Protein AF-A0A3R7EUL0-F1 (afdb_monomer_lite)

Radius of gyration: 12.98 Å; chains: 1; bounding box: 32×20×42 Å

Structure (mmCIF, N/CA/C/O backbone):
data_AF-A0A3R7EUL0-F1
#
_entry.id   AF-A0A3R7EUL0-F1
#
loop_
_atom_site.group_PDB
_atom_site.id
_atom_site.type_symbol
_atom_site.label_atom_id
_atom_site.label_alt_id
_atom_site.label_comp_id
_atom_site.label_asym_id
_atom_site.label_entity_id
_atom_site.label_seq_id
_atom_site.pdbx_PDB_ins_code
_atom_site.Cartn_x
_atom_site.Cartn_y
_atom_site.Cartn_z
_atom_site.occupancy
_atom_site.B_iso_or_equiv
_atom_site.auth_seq_id
_atom_site.auth_comp_id
_atom_site.auth_asym_id
_atom_site.auth_atom_id
_atom_site.pdbx_PDB_model_num
ATOM 1 N N . MET A 1 1 ? 23.056 -0.787 -17.580 1.00 40.66 1 MET A N 1
ATOM 2 C CA . MET A 1 1 ? 21.741 -1.463 -17.631 1.00 40.66 1 MET A CA 1
ATOM 3 C C . MET A 1 1 ? 20.846 -0.915 -16.531 1.00 40.66 1 MET A C 1
ATOM 5 O O . MET A 1 1 ? 20.871 -1.378 -15.390 1.00 40.66 1 MET A O 1
ATOM 9 N N . GLY A 1 2 ? 20.139 0.168 -16.840 1.00 44.97 2 GLY A N 1
ATOM 10 C CA . GLY A 1 2 ? 19.231 0.809 -15.901 1.00 44.97 2 GLY A CA 1
ATOM 11 C C . GLY A 1 2 ? 17.861 0.149 -15.981 1.00 44.97 2 GLY A C 1
ATOM 12 O O . GLY A 1 2 ? 17.076 0.558 -16.810 1.00 44.97 2 GLY A O 1
ATOM 13 N N . LYS A 1 3 ? 17.569 -0.858 -15.146 1.00 48.88 3 LYS A N 1
ATOM 14 C CA . LYS A 1 3 ? 16.183 -1.343 -14.994 1.00 48.88 3 LYS A CA 1
ATOM 15 C C . LYS A 1 3 ? 15.275 -0.169 -14.588 1.00 48.88 3 LYS A C 1
ATOM 17 O O . LYS A 1 3 ? 15.728 0.740 -13.890 1.00 48.88 3 LYS A O 1
ATOM 22 N N . MET A 1 4 ? 14.037 -0.170 -15.041 1.00 55.59 4 MET A N 1
ATOM 23 C CA . MET A 1 4 ? 13.094 0.931 -14.867 1.00 55.59 4 MET A CA 1
ATOM 24 C C . MET A 1 4 ? 12.073 0.645 -13.745 1.00 55.59 4 MET A C 1
ATOM 26 O O . MET A 1 4 ? 12.164 -0.410 -13.111 1.00 55.59 4 MET A O 1
ATOM 30 N N . PRO A 1 5 ? 11.248 1.633 -13.350 1.00 56.06 5 PRO A N 1
ATOM 31 C CA . PRO A 1 5 ? 10.489 1.588 -12.102 1.00 56.06 5 PRO A CA 1
ATOM 32 C C . PRO A 1 5 ? 9.262 0.669 -12.106 1.00 56.06 5 PRO A C 1
ATOM 34 O O . PRO A 1 5 ? 8.651 0.426 -13.139 1.00 56.06 5 PRO A O 1
ATOM 37 N N . TYR A 1 6 ? 8.850 0.239 -10.911 1.00 66.88 6 TYR A N 1
ATOM 38 C CA . TYR A 1 6 ? 7.579 -0.454 -10.700 1.00 66.88 6 TYR A CA 1
ATOM 39 C C . TYR A 1 6 ? 6.401 0.520 -10.854 1.00 66.88 6 TYR A C 1
ATOM 41 O O . TYR A 1 6 ? 6.435 1.632 -10.320 1.00 66.88 6 TYR A O 1
ATOM 49 N N . MET A 1 7 ? 5.330 0.109 -11.529 1.00 72.38 7 MET A N 1
ATOM 50 C CA . MET A 1 7 ? 4.078 0.867 -11.593 1.00 72.38 7 MET A CA 1
ATOM 51 C C . MET A 1 7 ? 3.014 0.230 -10.708 1.00 72.38 7 MET A C 1
ATOM 53 O O . MET A 1 7 ? 2.833 -0.983 -10.735 1.00 72.38 7 MET A O 1
ATOM 57 N N . VAL A 1 8 ? 2.285 1.053 -9.953 1.00 73.75 8 VAL A N 1
ATOM 58 C CA . VAL A 1 8 ? 1.154 0.604 -9.133 1.00 73.75 8 VAL A CA 1
ATOM 59 C C . VAL A 1 8 ? -0.146 1.056 -9.773 1.00 73.75 8 VAL A C 1
ATOM 61 O O . VAL A 1 8 ? -0.364 2.251 -9.991 1.00 73.75 8 VAL A O 1
ATOM 64 N N . TYR A 1 9 ? -1.032 0.104 -10.027 1.00 70.38 9 TYR A N 1
ATOM 65 C CA . TYR A 1 9 ? -2.374 0.333 -10.548 1.00 70.38 9 TYR A CA 1
ATOM 66 C C . TYR A 1 9 ? -3.405 -0.076 -9.506 1.00 70.38 9 TYR A C 1
ATOM 68 O O . TYR A 1 9 ? -3.237 -1.094 -8.850 1.00 70.38 9 TYR A O 1
ATOM 76 N N . ALA A 1 10 ? -4.499 0.667 -9.371 1.00 72.75 10 ALA A N 1
ATOM 77 C CA . ALA A 1 10 ? -5.695 0.133 -8.723 1.00 72.75 10 ALA A CA 1
ATOM 78 C C . ALA A 1 10 ? -6.417 -0.763 -9.740 1.00 72.75 10 ALA A C 1
ATOM 80 O O . ALA A 1 10 ? -6.441 -0.409 -10.919 1.00 72.75 10 ALA A O 1
ATOM 81 N N . VAL A 1 11 ? -7.065 -1.860 -9.325 1.00 63.03 11 VAL A N 1
ATOM 82 C CA . VAL A 1 11 ? -7.764 -2.827 -10.219 1.00 63.03 11 VAL A CA 1
ATOM 83 C C . VAL A 1 11 ? -8.873 -2.207 -11.102 1.00 63.03 11 VAL A C 1
ATOM 85 O O . VAL A 1 11 ? -9.397 -2.833 -12.015 1.00 63.03 11 VAL A O 1
ATOM 88 N N . LYS A 1 12 ? -9.152 -0.907 -10.946 1.00 59.84 12 LYS A N 1
ATOM 89 C CA . LYS A 1 12 ? -9.909 -0.075 -11.900 1.00 59.84 12 LYS A CA 1
ATOM 90 C C . LYS A 1 12 ? -9.061 0.516 -13.050 1.00 59.84 12 LYS A C 1
ATOM 92 O O . LYS A 1 12 ? -9.516 1.448 -13.706 1.00 59.84 12 LYS A O 1
ATOM 97 N N . TYR A 1 13 ? -7.843 0.016 -13.276 1.00 60.16 13 TYR A N 1
ATOM 98 C CA . TYR A 1 13 ? -6.862 0.461 -14.286 1.00 60.16 13 TYR A CA 1
ATOM 99 C C . TYR A 1 13 ? -6.397 1.922 -14.165 1.00 60.16 13 TYR A C 1
ATOM 101 O O . TYR A 1 13 ? -5.863 2.498 -15.113 1.00 60.16 13 TYR A O 1
ATOM 109 N N . LEU A 1 14 ? -6.554 2.536 -12.990 1.00 69.81 14 LEU A N 1
ATOM 110 C CA . LEU A 1 14 ? -6.032 3.875 -12.735 1.00 69.81 14 LEU A CA 1
ATOM 111 C C . LEU A 1 14 ? -4.581 3.768 -12.265 1.00 69.81 14 LEU A C 1
ATOM 113 O O . LEU A 1 14 ? -4.317 3.144 -11.235 1.00 69.81 14 LEU A O 1
ATOM 117 N N . LEU A 1 15 ? -3.654 4.385 -13.006 1.00 72.38 15 LEU A N 1
ATOM 118 C CA . LEU A 1 15 ? -2.264 4.519 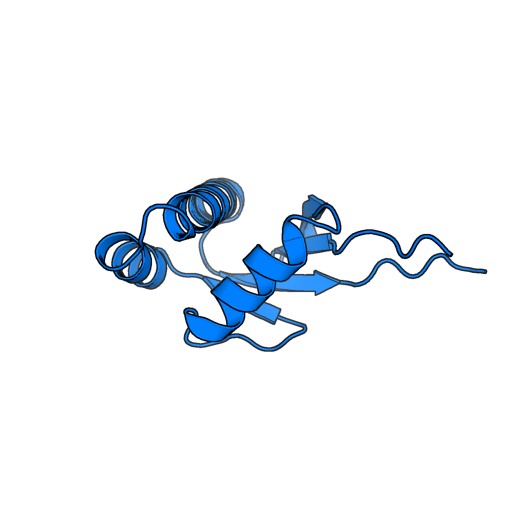-12.571 1.00 72.38 15 LEU A CA 1
ATOM 119 C C . LEU A 1 15 ? -2.231 5.320 -11.264 1.00 72.38 15 LEU A C 1
ATOM 121 O O . LEU A 1 15 ? -2.569 6.508 -11.223 1.00 72.38 15 LEU A O 1
ATOM 125 N N . VAL A 1 16 ? -1.831 4.653 -10.188 1.00 77.88 16 VAL A N 1
ATOM 126 C CA . VAL A 1 16 ? -1.760 5.232 -8.847 1.00 77.88 16 VAL A CA 1
ATOM 127 C C . VAL A 1 16 ? -0.443 5.969 -8.696 1.00 77.88 16 VAL A C 1
ATOM 129 O O . VAL A 1 16 ? -0.439 7.145 -8.313 1.00 77.88 16 VAL A O 1
ATOM 132 N N . GLU A 1 17 ? 0.660 5.302 -9.040 1.00 78.75 17 GLU A N 1
ATOM 133 C CA . GLU A 1 17 ? 2.002 5.855 -8.913 1.00 78.75 17 GLU A CA 1
ATOM 134 C C . GLU A 1 17 ? 3.039 5.104 -9.760 1.00 78.75 17 GLU A C 1
ATOM 136 O O . GLU A 1 17 ? 2.944 3.891 -9.948 1.00 78.75 17 GLU A O 1
ATOM 141 N N . LYS A 1 18 ? 4.060 5.838 -10.221 1.00 74.44 18 LYS A N 1
ATOM 142 C CA . LYS A 1 18 ? 5.326 5.269 -10.694 1.00 74.44 18 LYS A CA 1
ATOM 143 C C . LYS A 1 18 ? 6.318 5.306 -9.538 1.00 74.44 18 LYS A C 1
ATOM 145 O O . LYS A 1 18 ? 6.666 6.383 -9.054 1.00 74.44 18 LYS A O 1
ATOM 150 N N . LEU A 1 19 ? 6.721 4.141 -9.065 1.00 70.94 19 LEU A N 1
ATOM 151 C CA . LEU A 1 19 ? 7.666 3.997 -7.970 1.00 70.94 19 LEU A CA 1
ATOM 152 C C . LEU A 1 19 ? 9.094 4.392 -8.474 1.00 70.94 19 LEU A C 1
ATO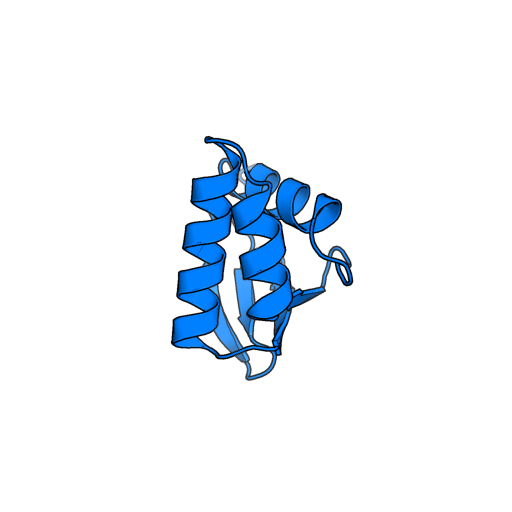M 154 O O . LEU A 1 19 ? 9.303 4.508 -9.669 1.00 70.94 19 LEU A O 1
ATOM 158 N N . SER A 1 20 ? 10.075 4.735 -7.631 1.00 64.88 20 SER A N 1
ATOM 159 C CA . SER A 1 20 ? 11.488 4.943 -8.031 1.00 64.88 20 SER A CA 1
ATOM 160 C C . SER A 1 20 ? 12.458 3.928 -7.383 1.00 64.88 20 SER A C 1
ATOM 162 O O . SER A 1 20 ? 12.577 3.891 -6.158 1.00 64.88 20 SER A O 1
ATOM 164 N N . ARG A 1 21 ? 13.237 3.173 -8.177 1.00 62.16 21 ARG A N 1
ATOM 165 C CA . ARG A 1 21 ? 14.045 1.983 -7.782 1.00 62.16 21 ARG A CA 1
ATOM 166 C C . ARG A 1 21 ? 14.598 1.880 -6.351 1.00 62.16 21 ARG A C 1
ATOM 168 O O . ARG A 1 21 ? 14.612 0.782 -5.809 1.00 62.16 21 ARG A O 1
ATOM 175 N N . ARG A 1 22 ? 15.145 2.954 -5.767 1.00 58.25 22 ARG A N 1
ATOM 176 C CA . ARG A 1 22 ? 15.748 2.912 -4.418 1.00 58.25 22 ARG A CA 1
ATOM 177 C C . ARG A 1 22 ? 14.719 2.884 -3.289 1.00 58.25 22 ARG A C 1
ATOM 179 O O . ARG A 1 22 ? 14.944 2.181 -2.318 1.00 58.25 22 ARG A O 1
ATOM 186 N N . ASN A 1 23 ? 13.620 3.619 -3.426 1.00 59.91 23 ASN A N 1
ATOM 187 C CA . ASN A 1 23 ? 12.590 3.717 -2.387 1.00 59.91 23 ASN A CA 1
ATOM 188 C C . ASN A 1 23 ? 11.552 2.586 -2.495 1.00 59.91 23 ASN A C 1
ATOM 190 O O . ASN A 1 23 ? 10.762 2.376 -1.583 1.00 59.91 23 ASN A O 1
ATOM 194 N N . ASP A 1 24 ? 11.539 1.864 -3.614 1.00 61.62 24 ASP A N 1
ATOM 195 C CA . ASP A 1 24 ? 10.442 0.952 -3.957 1.00 61.62 24 ASP A CA 1
ATOM 196 C C . ASP A 1 24 ? 10.618 -0.430 -3.386 1.00 61.62 24 ASP A C 1
ATOM 198 O O . ASP A 1 24 ? 9.639 -1.062 -3.014 1.00 61.62 24 ASP A O 1
ATOM 202 N N . ILE A 1 25 ? 11.867 -0.888 -3.316 1.00 66.31 25 ILE A N 1
ATOM 203 C CA . ILE A 1 25 ? 12.196 -2.168 -2.699 1.00 66.31 25 ILE A CA 1
ATOM 204 C C . ILE A 1 25 ? 11.805 -2.110 -1.223 1.00 66.31 25 ILE A C 1
ATOM 206 O O . ILE A 1 25 ? 11.150 -3.018 -0.740 1.00 66.31 25 ILE A O 1
ATOM 210 N N . GLU A 1 26 ? 12.088 -0.999 -0.538 1.00 69.62 26 GLU A N 1
ATOM 211 C CA . GLU A 1 26 ? 11.688 -0.811 0.861 1.00 69.62 26 GLU A CA 1
ATOM 212 C C . GLU A 1 26 ? 10.162 -0.784 1.030 1.00 69.62 26 GLU A C 1
ATOM 214 O O . GLU A 1 26 ? 9.638 -1.347 1.986 1.00 69.62 26 GLU A O 1
ATOM 219 N N . VAL A 1 27 ? 9.434 -0.172 0.089 1.00 72.75 27 VAL A N 1
ATOM 220 C CA . VAL A 1 27 ? 7.962 -0.142 0.097 1.00 72.75 27 VAL A CA 1
ATOM 221 C C . VAL A 1 27 ? 7.378 -1.534 -0.165 1.00 72.75 27 VAL A C 1
ATOM 223 O O . VAL A 1 27 ? 6.467 -1.944 0.550 1.00 72.75 27 VAL A O 1
ATOM 226 N N . LEU A 1 28 ? 7.898 -2.272 -1.149 1.00 73.44 28 LEU A N 1
ATOM 227 C CA . LEU A 1 28 ? 7.454 -3.631 -1.478 1.00 73.44 28 LEU A CA 1
ATOM 228 C C . LEU A 1 28 ? 7.784 -4.619 -0.352 1.00 73.44 28 LEU A C 1
ATOM 230 O O . LEU A 1 28 ? 6.892 -5.344 0.076 1.00 73.44 28 LEU A O 1
ATOM 234 N N . ASP A 1 29 ? 9.005 -4.587 0.186 1.00 76.81 29 ASP A N 1
ATOM 235 C CA . ASP A 1 29 ? 9.429 -5.431 1.311 1.00 76.81 29 ASP A CA 1
ATOM 236 C C . ASP A 1 29 ? 8.610 -5.137 2.576 1.00 76.81 29 ASP A C 1
ATOM 238 O O . ASP A 1 29 ? 8.298 -6.039 3.357 1.00 76.81 29 ASP A O 1
ATOM 242 N N . PHE A 1 30 ? 8.260 -3.867 2.807 1.00 78.19 30 PHE A N 1
ATOM 243 C CA . PHE A 1 30 ? 7.378 -3.482 3.903 1.00 78.19 30 PHE A CA 1
ATOM 244 C C . PHE A 1 30 ? 5.968 -4.045 3.707 1.00 78.19 30 PHE A C 1
ATOM 246 O O . PHE A 1 30 ? 5.405 -4.635 4.630 1.00 78.19 30 PHE A O 1
ATOM 253 N N . MET A 1 31 ? 5.405 -3.888 2.507 1.00 77.12 31 MET A N 1
ATOM 254 C CA . MET A 1 31 ? 4.071 -4.389 2.179 1.00 77.12 31 MET A CA 1
ATOM 255 C C . MET A 1 31 ? 4.000 -5.916 2.273 1.00 77.12 31 MET A C 1
ATOM 257 O O . MET A 1 31 ? 3.055 -6.426 2.867 1.00 77.12 31 MET A O 1
ATOM 261 N N . GLU A 1 32 ? 5.021 -6.633 1.798 1.00 78.69 32 GLU A N 1
ATOM 262 C CA . GLU A 1 32 ? 5.126 -8.093 1.915 1.00 78.69 32 GLU A CA 1
ATOM 263 C C . GLU A 1 32 ? 5.100 -8.563 3.375 1.00 78.69 32 GLU A C 1
ATOM 265 O O . GLU A 1 32 ? 4.474 -9.570 3.699 1.00 78.69 32 GLU A O 1
ATOM 270 N N . LYS A 1 33 ? 5.741 -7.820 4.283 1.00 78.94 33 LYS A N 1
ATOM 271 C CA . LYS A 1 33 ? 5.811 -8.179 5.708 1.00 78.94 33 LYS A CA 1
ATOM 272 C C . LYS A 1 33 ? 4.563 -7.815 6.506 1.00 78.94 33 LYS A C 1
ATOM 274 O O . LYS A 1 33 ? 4.365 -8.365 7.589 1.00 78.94 33 LYS A O 1
ATOM 279 N N . ARG A 1 34 ? 3.789 -6.827 6.052 1.00 75.75 34 ARG A N 1
ATOM 280 C CA . ARG A 1 34 ? 2.750 -6.178 6.869 1.00 75.75 34 ARG A CA 1
ATOM 281 C C . ARG A 1 34 ? 1.331 -6.377 6.350 1.00 75.75 34 ARG A C 1
ATOM 283 O O . ARG A 1 34 ? 0.417 -6.348 7.168 1.00 75.75 34 ARG A O 1
ATOM 290 N N . LEU A 1 35 ? 1.137 -6.558 5.044 1.00 78.00 35 LEU A N 1
ATOM 291 C CA . LEU A 1 35 ? -0.191 -6.765 4.467 1.00 78.00 35 LEU A CA 1
ATOM 292 C C . LEU A 1 35 ? -0.577 -8.242 4.525 1.00 78.00 35 LEU A C 1
ATOM 294 O O . LEU A 1 35 ? 0.212 -9.120 4.180 1.00 78.00 35 LEU A O 1
ATOM 298 N N . ALA A 1 36 ? -1.818 -8.521 4.919 1.00 69.56 36 ALA A N 1
ATOM 299 C CA . ALA A 1 36 ? -2.298 -9.895 5.070 1.00 69.56 36 ALA A CA 1
ATOM 300 C C . ALA A 1 36 ? -2.456 -10.614 3.718 1.00 69.56 36 ALA A C 1
ATOM 302 O O . ALA A 1 36 ? -2.386 -11.841 3.641 1.00 69.56 36 ALA A O 1
ATOM 303 N N . LYS A 1 37 ? -2.690 -9.847 2.647 1.00 69.25 37 LYS A N 1
ATOM 304 C CA . LYS A 1 37 ? -2.865 -10.338 1.275 1.00 69.25 37 LYS A CA 1
ATOM 305 C C . LYS A 1 37 ? -1.898 -9.632 0.340 1.00 69.25 37 LYS A C 1
ATOM 307 O O . LYS A 1 37 ? -2.308 -8.801 -0.468 1.00 69.25 37 LYS A O 1
ATOM 312 N N . PHE A 1 38 ? -0.620 -9.964 0.476 1.00 73.69 38 PHE A N 1
ATOM 313 C CA . PHE A 1 38 ? 0.417 -9.571 -0.466 1.00 73.69 38 PHE A CA 1
ATOM 314 C C . PHE A 1 38 ? 0.855 -10.779 -1.294 1.00 73.69 38 PHE A C 1
ATOM 316 O O . PHE A 1 38 ? 1.287 -11.797 -0.758 1.00 73.69 38 PHE A O 1
ATOM 323 N N . ASN A 1 39 ? 0.765 -10.650 -2.610 1.00 68.88 39 ASN A N 1
ATOM 324 C CA . ASN A 1 39 ? 1.525 -11.442 -3.562 1.00 68.88 39 ASN A CA 1
ATOM 325 C C . ASN A 1 39 ? 2.381 -10.455 -4.370 1.00 68.88 39 ASN A C 1
ATOM 327 O O . ASN A 1 39 ? 1.979 -9.311 -4.564 1.00 68.88 39 ASN A O 1
ATOM 331 N N . ARG A 1 40 ? 3.560 -10.861 -4.848 1.00 64.94 40 ARG A N 1
ATOM 332 C CA . ARG A 1 40 ? 4.516 -9.961 -5.529 1.00 64.94 40 ARG A CA 1
ATOM 333 C C . ARG A 1 40 ? 3.915 -9.154 -6.686 1.00 64.94 40 ARG A C 1
ATOM 335 O O . ARG A 1 40 ? 4.465 -8.119 -7.046 1.00 64.94 40 ARG A O 1
ATOM 342 N N . GLU A 1 41 ? 2.809 -9.626 -7.247 1.00 70.12 41 GLU A N 1
ATOM 343 C CA . GLU A 1 41 ? 2.099 -9.022 -8.373 1.00 70.12 41 GLU A CA 1
ATOM 344 C C . GLU A 1 41 ? 0.854 -8.221 -7.950 1.00 70.12 41 GLU A C 1
ATOM 346 O O . GLU A 1 41 ? 0.413 -7.346 -8.693 1.00 70.12 41 GLU A O 1
ATOM 351 N N . ALA A 1 42 ? 0.289 -8.471 -6.763 1.00 77.62 42 ALA A N 1
ATOM 352 C CA . ALA A 1 42 ? -0.934 -7.818 -6.303 1.00 77.62 42 ALA A CA 1
ATOM 353 C C . ALA A 1 42 ? -1.050 -7.776 -4.776 1.00 77.62 42 ALA A C 1
ATOM 355 O O . ALA A 1 42 ? -0.709 -8.729 -4.075 1.00 77.62 42 ALA A O 1
ATOM 356 N N . PHE A 1 43 ? -1.600 -6.686 -4.252 1.00 82.44 43 PHE A N 1
ATOM 357 C CA . PHE A 1 43 ? -1.868 -6.537 -2.829 1.00 82.44 43 PHE A CA 1
ATOM 358 C C . PHE A 1 43 ? -3.212 -5.868 -2.570 1.00 82.44 43 PHE A C 1
ATOM 360 O O . PHE A 1 43 ? -3.686 -5.051 -3.357 1.00 82.44 43 PHE A O 1
ATOM 367 N N . PHE A 1 44 ? -3.837 -6.212 -1.446 1.00 83.75 44 PHE A N 1
ATOM 368 C CA . PHE A 1 44 ? -5.100 -5.614 -1.024 1.00 83.75 44 PHE A CA 1
ATOM 369 C C . PHE A 1 44 ? -4.874 -4.683 0.162 1.00 83.75 44 PHE A C 1
ATOM 371 O O . PHE A 1 44 ? -4.191 -5.060 1.110 1.00 83.75 44 PHE A O 1
ATOM 378 N N . VAL A 1 45 ? -5.461 -3.486 0.128 1.00 83.56 45 VAL A N 1
ATOM 379 C CA . VAL A 1 45 ? -5.367 -2.529 1.240 1.00 83.56 45 VAL A CA 1
ATOM 380 C C . VAL A 1 45 ? -6.757 -2.099 1.680 1.00 83.56 45 VAL A C 1
ATOM 382 O O . VAL A 1 45 ? -7.555 -1.609 0.877 1.00 83.56 45 VAL A O 1
ATOM 385 N N . THR A 1 46 ? -7.015 -2.230 2.981 1.00 86.12 46 THR A N 1
ATOM 386 C CA . THR A 1 46 ? -8.177 -1.646 3.665 1.00 86.12 46 THR A CA 1
ATOM 387 C C . THR A 1 46 ? -7.733 -0.545 4.615 1.00 86.12 46 THR A C 1
ATOM 389 O O . THR A 1 46 ? -6.579 -0.493 5.049 1.00 86.12 46 THR A O 1
ATOM 392 N N . LYS A 1 47 ? -8.661 0.339 4.984 1.00 87.25 47 LYS A N 1
ATOM 393 C CA .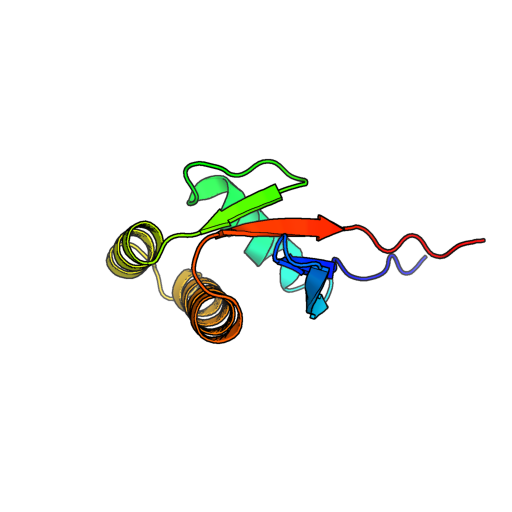 LYS A 1 47 ? -8.427 1.361 6.001 1.00 87.25 47 LYS A CA 1
ATOM 394 C C . LYS A 1 47 ? -8.119 0.737 7.362 1.00 87.25 47 LYS A C 1
ATOM 396 O O . LYS A 1 47 ? -7.226 1.221 8.046 1.00 87.25 47 LYS A O 1
ATOM 401 N N . GLU A 1 48 ? -8.815 -0.336 7.734 1.00 87.88 48 GLU A N 1
ATOM 402 C CA . GLU A 1 48 ? -8.606 -1.041 9.007 1.00 87.88 48 GLU A CA 1
ATOM 403 C C . GLU A 1 48 ? -7.199 -1.647 9.110 1.00 87.88 48 GLU A C 1
ATOM 405 O O . GLU A 1 48 ? -6.508 -1.475 10.120 1.00 87.88 48 GLU A O 1
ATOM 410 N N . GLU A 1 49 ? -6.742 -2.311 8.046 1.00 84.19 49 GLU A N 1
ATOM 411 C CA . GLU A 1 49 ? -5.401 -2.895 7.993 1.00 84.19 49 GLU A CA 1
ATOM 412 C C . GLU A 1 49 ? -4.345 -1.787 8.076 1.00 84.19 49 GLU A C 1
ATOM 414 O O . GLU A 1 49 ? -3.382 -1.888 8.835 1.00 84.19 49 GLU A O 1
ATOM 419 N N . LEU A 1 50 ? -4.587 -0.656 7.408 1.00 85.81 50 LEU A N 1
ATOM 420 C CA . LEU A 1 50 ? -3.686 0.485 7.465 1.00 85.81 50 LEU A CA 1
ATOM 421 C C . LEU A 1 50 ? -3.623 1.164 8.841 1.00 85.81 50 LEU A C 1
ATOM 423 O O . LEU A 1 50 ? -2.544 1.557 9.282 1.00 85.81 50 LEU A O 1
ATOM 427 N N . GLU A 1 51 ? -4.759 1.308 9.523 1.00 87.75 51 GLU A N 1
ATOM 428 C CA . GLU A 1 51 ? -4.814 1.830 10.893 1.00 87.75 51 GLU A CA 1
ATOM 429 C C . GLU A 1 51 ? -4.073 0.903 11.866 1.00 87.75 51 GLU A C 1
ATOM 431 O O . GLU A 1 51 ? -3.400 1.370 12.786 1.00 87.75 51 GLU A O 1
ATOM 436 N N . THR A 1 52 ? -4.150 -0.410 11.646 1.00 86.81 52 THR A N 1
ATOM 437 C CA . THR A 1 52 ? -3.424 -1.410 12.440 1.00 86.81 52 THR A CA 1
ATOM 438 C C . THR 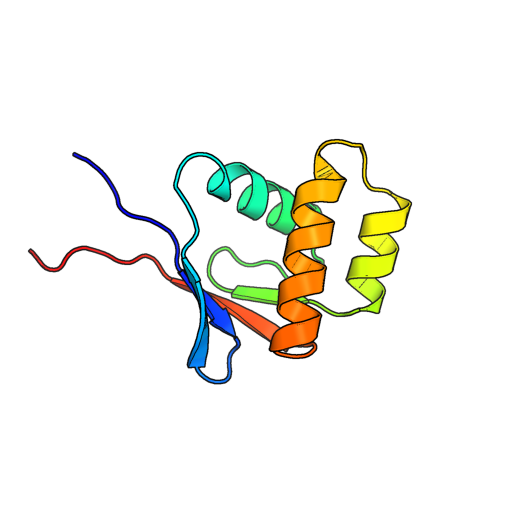A 1 52 ? -1.915 -1.313 12.216 1.00 86.81 52 THR A C 1
ATOM 440 O O . THR A 1 52 ? -1.139 -1.306 13.176 1.00 86.81 52 THR A O 1
ATOM 443 N N . ILE A 1 53 ? -1.492 -1.176 10.957 1.00 84.00 53 ILE A N 1
ATOM 444 C CA . ILE A 1 53 ? -0.084 -0.979 10.604 1.00 84.00 53 ILE A CA 1
ATOM 445 C C . ILE A 1 53 ? 0.437 0.319 11.225 1.00 84.00 53 ILE A C 1
ATOM 447 O O . ILE A 1 53 ? 1.478 0.294 11.872 1.00 84.00 53 ILE A O 1
ATOM 451 N N . GLU A 1 54 ? -0.298 1.428 11.118 1.00 85.69 54 GLU A N 1
ATOM 452 C CA . GLU A 1 54 ? 0.111 2.726 11.672 1.00 85.69 54 GLU A CA 1
ATOM 453 C C . GLU A 1 54 ? 0.346 2.685 13.186 1.00 85.69 54 GLU A C 1
ATOM 455 O O . GLU A 1 54 ? 1.311 3.264 13.678 1.00 85.69 54 GLU A O 1
ATOM 460 N N . ARG A 1 55 ? -0.499 1.968 13.937 1.00 85.56 55 ARG A N 1
ATOM 461 C CA . ARG A 1 55 ? -0.350 1.832 15.397 1.00 85.56 55 ARG A CA 1
ATOM 462 C C . ARG A 1 55 ? 0.899 1.053 15.814 1.00 85.56 55 ARG A C 1
ATOM 464 O O . ARG A 1 55 ? 1.318 1.170 16.962 1.00 85.56 55 ARG A O 1
ATOM 471 N N . SER A 1 56 ? 1.463 0.250 14.913 1.00 81.31 56 SER A N 1
ATOM 472 C CA . SER A 1 56 ? 2.644 -0.591 15.156 1.00 81.31 56 SER A CA 1
ATOM 473 C C . SER A 1 56 ? 3.852 -0.216 14.288 1.00 81.31 56 SER A C 1
ATOM 475 O O . SER A 1 56 ? 4.837 -0.960 14.253 1.00 81.31 56 SER A O 1
ATOM 477 N N . ALA A 1 57 ? 3.763 0.907 13.573 1.00 77.62 57 ALA A N 1
ATOM 478 C CA . ALA A 1 57 ? 4.779 1.416 12.664 1.00 77.62 57 ALA A CA 1
ATOM 479 C C . ALA A 1 57 ? 5.870 2.170 13.433 1.00 77.62 57 ALA A C 1
ATOM 481 O O . ALA A 1 57 ? 5.576 2.998 14.298 1.00 77.62 57 ALA A O 1
ATOM 482 N N . ASP A 1 58 ? 7.132 1.917 13.091 1.00 77.81 58 ASP A N 1
ATOM 483 C CA . ASP A 1 58 ? 8.241 2.766 13.521 1.00 77.81 58 ASP A CA 1
ATOM 484 C C . ASP A 1 58 ? 8.422 3.993 12.596 1.00 77.81 58 ASP A C 1
ATOM 486 O O . ASP A 1 58 ? 7.674 4.213 11.641 1.00 77.81 58 ASP A O 1
ATOM 490 N N . TYR A 1 59 ? 9.411 4.846 12.883 1.00 71.00 59 TYR A N 1
ATOM 491 C CA . TYR A 1 59 ? 9.650 6.073 12.109 1.00 71.00 59 TYR A CA 1
ATOM 492 C C . TYR A 1 59 ? 9.923 5.821 10.612 1.00 71.00 59 TYR A C 1
ATOM 494 O O . TYR A 1 59 ? 9.602 6.670 9.774 1.00 71.00 59 TYR A O 1
ATOM 502 N N . THR A 1 60 ? 10.501 4.670 10.268 1.00 66.38 60 THR A N 1
ATOM 503 C CA . THR A 1 60 ? 10.793 4.274 8.884 1.00 66.38 60 THR A CA 1
ATOM 504 C C . THR A 1 60 ? 9.503 3.865 8.177 1.00 66.38 60 THR A C 1
ATOM 506 O O . THR A 1 60 ? 9.229 4.314 7.059 1.00 66.38 60 THR A O 1
ATOM 509 N N . ASP A 1 61 ? 8.656 3.122 8.885 1.00 74.50 61 ASP A N 1
ATOM 510 C CA . ASP A 1 61 ? 7.369 2.614 8.413 1.00 74.50 61 ASP A CA 1
ATOM 511 C C . ASP A 1 61 ? 6.350 3.736 8.128 1.00 74.50 61 ASP A C 1
ATOM 513 O O . ASP A 1 61 ? 5.552 3.647 7.189 1.00 74.50 61 ASP A O 1
ATOM 517 N N . LEU A 1 62 ? 6.397 4.844 8.881 1.00 79.88 62 LEU A N 1
ATOM 518 C CA . LEU A 1 62 ? 5.453 5.965 8.737 1.00 79.88 62 LEU A CA 1
ATOM 519 C C . LEU A 1 62 ? 5.438 6.584 7.331 1.00 79.88 62 LEU A C 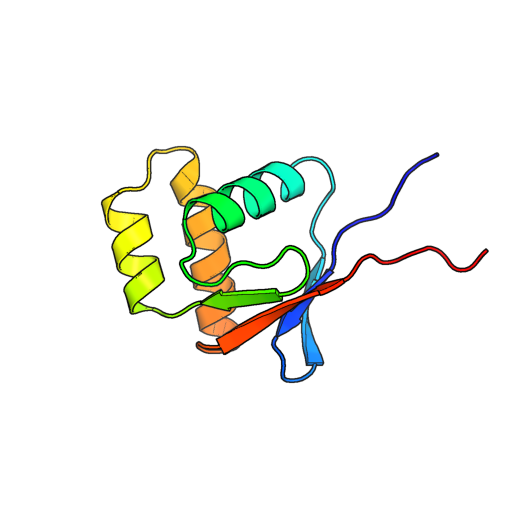1
ATOM 521 O O . LEU A 1 62 ? 4.394 7.066 6.881 1.00 79.88 62 LEU A O 1
ATOM 525 N N . LYS A 1 63 ? 6.568 6.568 6.611 1.00 80.62 63 LYS A N 1
ATOM 526 C CA . LYS A 1 63 ? 6.623 7.062 5.224 1.00 80.62 63 LYS A CA 1
ATOM 527 C C . LYS A 1 63 ? 5.797 6.185 4.286 1.00 80.62 63 LYS A C 1
ATOM 529 O O . LYS A 1 63 ? 5.050 6.717 3.464 1.00 80.62 63 LYS A O 1
ATOM 534 N N . VAL A 1 64 ? 5.906 4.865 4.430 1.00 79.69 64 VAL A N 1
ATOM 535 C CA . VAL A 1 64 ? 5.167 3.899 3.609 1.00 79.69 64 VAL A CA 1
ATOM 536 C C . VAL A 1 64 ? 3.681 3.942 3.955 1.00 79.69 64 VAL A C 1
ATOM 538 O O . VAL A 1 64 ? 2.841 4.028 3.062 1.00 79.69 64 VAL A O 1
ATOM 541 N N . VAL A 1 65 ? 3.345 4.016 5.245 1.00 85.00 65 VAL A N 1
ATOM 542 C CA . VAL A 1 65 ? 1.959 4.182 5.713 1.00 85.00 65 VAL A CA 1
ATOM 543 C C . VAL A 1 65 ? 1.326 5.449 5.140 1.00 85.00 65 VAL A C 1
ATOM 545 O O . VAL A 1 65 ? 0.214 5.400 4.614 1.00 85.00 65 VAL A O 1
ATOM 548 N N . LYS A 1 66 ? 2.029 6.587 5.184 1.00 86.19 66 LYS A N 1
ATOM 549 C CA . LYS A 1 66 ? 1.534 7.843 4.602 1.00 86.19 66 LYS A CA 1
ATOM 550 C C . LYS A 1 66 ? 1.247 7.696 3.106 1.00 86.19 66 LYS A C 1
ATOM 552 O O . LYS A 1 66 ? 0.210 8.161 2.638 1.00 86.19 66 LYS A O 1
ATOM 557 N N . LYS A 1 67 ? 2.130 7.013 2.380 1.00 83.56 67 LYS A N 1
ATOM 558 C CA . LYS A 1 67 ? 1.971 6.744 0.950 1.00 83.56 67 LYS A CA 1
ATOM 559 C C . LYS A 1 67 ? 0.724 5.903 0.658 1.00 83.56 67 LYS A C 1
ATOM 561 O O . LYS A 1 67 ? -0.106 6.283 -0.164 1.00 83.56 67 LYS A O 1
ATOM 566 N N . LEU A 1 68 ? 0.526 4.820 1.406 1.00 84.00 68 LEU A N 1
ATOM 567 C CA . LEU A 1 68 ? -0.663 3.974 1.292 1.00 84.00 68 LEU A CA 1
ATOM 568 C C . LEU A 1 68 ? -1.958 4.733 1.642 1.00 84.00 68 LEU A C 1
ATOM 570 O O . LEU A 1 68 ? -2.970 4.564 0.961 1.00 84.00 68 LEU A O 1
ATOM 574 N N . LYS A 1 69 ? -1.933 5.641 2.634 1.00 87.31 69 LYS A N 1
ATOM 575 C CA . LYS A 1 69 ? -3.071 6.540 2.928 1.00 87.31 69 LYS A CA 1
ATOM 576 C C . LYS A 1 69 ? -3.428 7.419 1.735 1.00 87.31 69 LYS A C 1
ATOM 578 O O . LYS A 1 69 ? -4.608 7.622 1.447 1.00 87.31 69 LYS A O 1
ATOM 583 N N . GLU A 1 70 ? -2.426 7.965 1.052 1.00 87.31 70 GLU A N 1
ATOM 584 C CA . GLU A 1 70 ? -2.638 8.800 -0.130 1.00 87.31 70 GLU A CA 1
ATOM 585 C C . GLU A 1 70 ? -3.267 7.999 -1.277 1.00 87.31 70 GLU A C 1
ATOM 587 O O . GLU A 1 70 ? -4.171 8.505 -1.950 1.00 87.31 70 GLU A O 1
ATOM 592 N N . TRP A 1 71 ? -2.857 6.742 -1.460 1.00 85.62 71 TRP A N 1
ATOM 593 C CA . TRP A 1 71 ? -3.438 5.834 -2.451 1.00 85.62 71 TRP A CA 1
ATOM 594 C C . TRP A 1 71 ? -4.888 5.472 -2.133 1.00 85.62 71 TRP A C 1
ATOM 596 O O . TRP A 1 71 ? -5.741 5.599 -3.015 1.00 85.62 71 TRP A O 1
ATOM 606 N N . LEU A 1 72 ? -5.188 5.114 -0.879 1.00 85.50 72 LEU A N 1
ATOM 607 C CA . LEU A 1 72 ? -6.554 4.842 -0.417 1.00 85.50 72 LEU A CA 1
ATOM 608 C C . LEU A 1 72 ? -7.461 6.061 -0.593 1.00 85.50 72 LEU A C 1
ATOM 610 O O . LEU A 1 72 ? -8.582 5.938 -1.076 1.00 85.50 72 LEU A O 1
ATOM 614 N N . ARG A 1 73 ? -6.979 7.267 -0.264 1.00 86.62 73 ARG A N 1
ATOM 615 C CA . ARG A 1 73 ? -7.758 8.502 -0.446 1.00 86.62 73 ARG A CA 1
ATOM 616 C C . ARG A 1 73 ? -8.102 8.755 -1.916 1.00 86.62 73 ARG A C 1
ATOM 618 O O . ARG A 1 73 ? -9.160 9.305 -2.203 1.00 86.62 73 ARG A O 1
ATOM 625 N N . ARG A 1 74 ? -7.200 8.408 -2.839 1.00 83.69 74 ARG A N 1
ATOM 626 C CA . ARG A 1 74 ? -7.378 8.634 -4.283 1.00 83.69 74 ARG A CA 1
ATOM 627 C C . ARG A 1 74 ? -8.229 7.558 -4.955 1.00 83.69 74 ARG A C 1
ATOM 629 O O . ARG A 1 74 ? -8.996 7.890 -5.852 1.00 83.69 74 ARG A O 1
ATOM 636 N N . CYS A 1 75 ? -8.069 6.297 -4.557 1.00 84.62 75 CYS A N 1
ATOM 637 C CA . CYS A 1 75 ? -8.595 5.151 -5.308 1.00 84.62 75 CYS A CA 1
ATOM 638 C C . CYS A 1 75 ? -9.644 4.332 -4.541 1.00 84.62 75 CYS A C 1
ATOM 640 O O . CYS A 1 75 ? -10.335 3.515 -5.150 1.00 84.62 75 CYS A O 1
ATOM 642 N N . GLY A 1 76 ? -9.802 4.586 -3.240 1.00 85.75 76 GLY A N 1
ATOM 643 C CA . GLY A 1 76 ? -10.593 3.764 -2.330 1.00 85.75 76 GLY A CA 1
ATOM 644 C C . GLY A 1 76 ? -9.833 2.530 -1.850 1.00 85.75 76 GLY A C 1
ATOM 645 O O . GLY A 1 76 ? -8.707 2.275 -2.264 1.00 85.75 76 GLY A O 1
ATOM 646 N N . GLU A 1 77 ? -10.468 1.774 -0.960 1.00 87.81 77 GLU A N 1
ATOM 647 C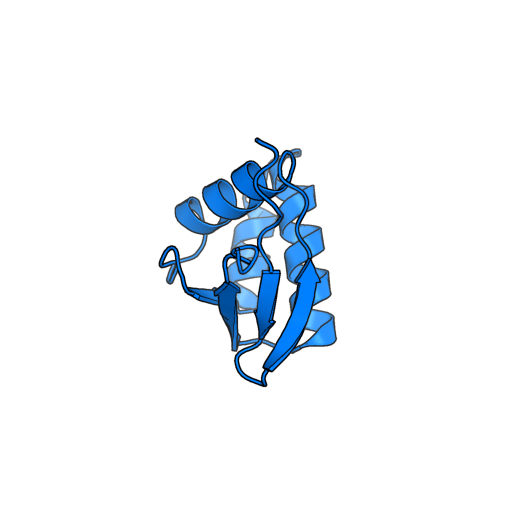 CA . GLU A 1 77 ? -10.004 0.442 -0.566 1.00 87.81 77 GLU A CA 1
ATOM 648 C C . GLU A 1 77 ? -10.115 -0.528 -1.739 1.00 87.81 77 GLU A C 1
ATOM 650 O O . GLU A 1 77 ? -11.046 -0.437 -2.548 1.00 87.81 77 GLU A O 1
ATOM 655 N N . GLY A 1 78 ? -9.185 -1.475 -1.825 1.00 83.88 78 GLY A N 1
ATOM 656 C CA . GLY A 1 78 ? -9.223 -2.452 -2.898 1.00 83.88 78 GLY A CA 1
ATOM 657 C C . GLY A 1 78 ? -7.896 -3.121 -3.192 1.00 83.88 78 GLY A C 1
ATOM 658 O O . GLY A 1 78 ? -6.919 -3.009 -2.452 1.00 83.88 78 GLY A O 1
ATOM 659 N N . GLU A 1 79 ? -7.911 -3.837 -4.309 1.00 83.81 79 GLU A N 1
ATOM 660 C CA . GLU A 1 79 ? -6.751 -4.505 -4.869 1.00 83.81 79 GLU A CA 1
ATOM 661 C C . GLU A 1 79 ? -5.940 -3.536 -5.734 1.00 83.81 79 GLU A C 1
ATOM 663 O O . GLU A 1 79 ? -6.478 -2.746 -6.525 1.00 83.81 79 GLU A O 1
ATOM 668 N N . TYR A 1 80 ? -4.629 -3.629 -5.571 1.00 84.44 80 TYR A N 1
ATOM 669 C CA . TYR A 1 80 ? -3.616 -2.893 -6.296 1.00 84.44 80 TYR A CA 1
ATOM 670 C C . TYR A 1 80 ? -2.664 -3.889 -6.954 1.00 84.44 80 TYR A C 1
ATOM 672 O O . TYR A 1 80 ? -2.305 -4.894 -6.349 1.00 84.44 80 TYR A O 1
ATOM 680 N N . ILE A 1 81 ? -2.243 -3.601 -8.179 1.00 80.38 81 ILE A N 1
ATOM 681 C CA . ILE A 1 81 ? -1.351 -4.444 -8.976 1.00 80.38 81 ILE A CA 1
ATOM 682 C C . ILE A 1 81 ? -0.021 -3.725 -9.138 1.00 80.38 81 ILE A C 1
ATOM 684 O O . ILE A 1 81 ? 0.007 -2.526 -9.432 1.00 80.38 81 ILE A O 1
ATOM 688 N N . VAL A 1 82 ? 1.069 -4.470 -8.974 1.00 78.44 82 VAL A N 1
ATOM 689 C CA . VAL A 1 82 ? 2.428 -4.005 -9.253 1.00 78.44 82 VAL A CA 1
ATOM 690 C C . VAL A 1 82 ? 2.853 -4.575 -10.602 1.00 78.44 82 VAL A C 1
ATOM 692 O O . VAL A 1 82 ? 2.966 -5.787 -10.758 1.00 78.44 82 VAL A O 1
ATOM 695 N N . VAL A 1 83 ? 3.092 -3.702 -11.578 1.00 74.62 83 VAL A N 1
ATOM 696 C CA . VAL A 1 83 ? 3.533 -4.085 -12.925 1.00 74.62 83 VAL A CA 1
ATOM 697 C C . VAL A 1 83 ? 4.973 -3.638 -13.136 1.00 74.62 83 VAL A C 1
ATOM 699 O O . VAL A 1 83 ? 5.360 -2.527 -12.757 1.00 74.62 83 VAL A O 1
ATOM 702 N N . TRP A 1 84 ? 5.757 -4.514 -13.754 1.00 72.25 84 TRP A N 1
ATOM 703 C CA . TRP A 1 84 ? 7.095 -4.216 -14.241 1.00 72.25 84 TRP A CA 1
ATOM 704 C C . TRP A 1 84 ? 6.945 -3.580 -15.622 1.00 72.25 84 TRP A C 1
ATOM 706 O O . TRP A 1 84 ? 6.379 -4.199 -16.519 1.00 72.25 84 TRP A O 1
ATOM 716 N N . GLU A 1 85 ? 7.391 -2.337 -15.790 1.00 59.97 85 GLU A N 1
ATOM 717 C CA . GLU A 1 85 ? 7.579 -1.789 -17.135 1.00 59.97 85 GLU A CA 1
ATOM 718 C C . GLU A 1 85 ? 8.882 -2.415 -17.666 1.00 59.97 85 GLU A C 1
ATOM 720 O O . GLU A 1 85 ? 9.978 -1.985 -17.293 1.00 59.97 85 GLU A O 1
ATOM 725 N N . ASP A 1 86 ? 8.764 -3.496 -18.443 1.00 54.53 86 ASP A N 1
ATOM 726 C CA . ASP A 1 86 ? 9.841 -3.903 -19.344 1.00 54.53 86 ASP A CA 1
ATOM 727 C C . ASP A 1 86 ? 9.906 -2.845 -20.455 1.00 54.53 86 ASP A C 1
ATOM 729 O O . ASP A 1 86 ? 8.877 -2.471 -21.020 1.00 54.53 86 ASP A O 1
ATOM 733 N N . GLU A 1 87 ? 11.097 -2.311 -20.738 1.00 48.75 87 GLU A N 1
ATOM 734 C CA . GLU A 1 87 ? 11.290 -1.633 -22.019 1.00 48.75 87 GLU A CA 1
ATOM 735 C C . GLU A 1 87 ? 11.132 -2.709 -23.093 1.00 48.75 87 GLU A C 1
ATOM 737 O O . GLU A 1 87 ? 11.921 -3.657 -23.126 1.00 48.75 87 GLU A O 1
ATOM 742 N N . ASP A 1 88 ? 10.102 -2.577 -23.933 1.00 52.06 88 ASP A N 1
ATOM 743 C CA . ASP A 1 88 ? 10.124 -3.179 -25.263 1.00 52.06 88 ASP A CA 1
ATOM 744 C C . ASP A 1 88 ? 11.492 -2.857 -25.905 1.00 52.06 88 ASP A C 1
ATOM 746 O O . ASP A 1 88 ? 11.965 -1.720 -25.812 1.00 52.06 88 ASP A O 1
ATOM 750 N N . GLU A 1 89 ? 12.128 -3.889 -26.472 1.00 45.62 89 GLU A N 1
ATOM 751 C CA . GLU A 1 89 ? 13.479 -3.886 -27.072 1.00 45.62 89 GLU A CA 1
ATOM 752 C C . GLU A 1 89 ? 13.819 -2.672 -27.955 1.00 45.62 89 GLU A C 1
ATOM 754 O O . GLU A 1 89 ? 12.976 -2.245 -28.780 1.00 45.62 89 GLU A O 1
#

Sequence (89 aa):
MGKMPYMVYAVKYLLVEKLSRRNDIEVLDFMEKRLAKFNREAFFVTKEELETIERSADYTDLKVVKKLKEWLRRCGEGEYIVVWEDEDE

Foldseek 3Di:
DDFAFKWKAFPVRDTLDTDGVPVVVVLLVLCVVQAPADDSFKGWDDPVSLVVCVVVDDPSRVVSSVSVVSSCVVPNTHMMGIDGPDPDD

Secondary structure (DSSP, 8-state):
--PPPEEEEETTTEEEEE--HHHHHHHHHHHHHH-TTEETTEEEE-HHHHHHHHHT--TTHHHHHHHHHHHHHHH-SEEEEEEE-----

pLDDT: mean 74.02, std 11.48, range [40.66, 87.88]